Protein AF-D1AH85-F1 (afdb_monomer)

Sequence (149 aa):
MNIEILMDKVETYGVKKCSKCGIEFPNIKEYFYQTTGTKDGLRTDCKRCQDTQKLRKKISYLKELETVEAAKAKEAEIKELKRIIEKGNQERKNLENIIAMTDERNETLSDTAAKFSEKYLRSHKWNYVLGGGLAMLIIGIGIIHFCRF

Radius of gyration: 32.81 Å; Cα contacts (8 Å, |Δi|>4): 69; chains: 1; bounding box: 75×44×82 Å

Nearest PDB structures (foldseek):
  8ove-assembly1_Bs  TM=3.108E-01  e=5.292E-01  Trypanosoma brucei brucei

Organism: Sebaldella termitidis (strain ATCC 33386 / NCTC 11300) (NCBI:txid526218)

Foldseek 3Di:
DDPVVQVVLCVPQNWAAAPPPRDIGRLDCVFFPADPPDPSRTDSHTPVVVVVVVVVVVVVVVVVVDPDPVVVVVVVVVVVVVVVVVVVVVVVVVVVVVVVVVVVVVVVVVVVVVVVVVVVCVVCVVCCVPPVPPPVPPVVVVPVVPVPD

Mean predicted aligned error: 20.28 Å

pLDDT: mean 72.84, std 16.95, range [39.88, 93.62]

Solvent-accessible surface area (backbone atoms only — not comparable to full-atom values): 8644 Å² total; per-residue (Å²): 133,65,69,71,65,53,56,61,47,32,76,77,55,35,76,39,61,17,77,78,80,67,51,72,40,48,55,42,75,89,49,22,46,76,38,91,89,38,99,81,37,42,48,58,46,34,44,70,61,51,53,50,51,51,50,52,51,50,52,54,56,50,59,73,70,38,82,68,64,57,51,58,58,49,50,52,53,52,53,50,53,51,51,55,50,51,52,53,51,50,52,49,52,55,50,53,50,54,49,52,59,47,52,57,50,50,52,53,51,50,54,51,51,50,53,49,51,51,52,51,54,61,66,51,51,58,56,61,74,77,47,67,86,63,66,75,62,61,67,66,62,64,62,70,68,70,80,75,121

Structure (mmCIF, N/CA/C/O backbone):
data_AF-D1AH85-F1
#
_entry.id   AF-D1AH85-F1
#
loop_
_atom_site.group_PDB
_atom_site.id
_atom_site.type_symbol
_atom_site.label_atom_id
_atom_site.label_alt_id
_atom_site.label_comp_id
_atom_site.label_asym_id
_atom_site.label_entity_id
_atom_site.label_seq_id
_atom_site.pdbx_PDB_ins_code
_atom_site.Cartn_x
_atom_site.Cartn_y
_atom_site.Cartn_z
_atom_site.occupancy
_atom_site.B_iso_or_equiv
_atom_site.auth_seq_id
_atom_site.auth_comp_id
_atom_site.auth_asym_id
_atom_site.auth_atom_id
_atom_site.pdbx_PDB_model_num
ATOM 1 N N . MET A 1 1 ? 7.520 -12.917 -7.423 1.00 51.28 1 MET A N 1
ATOM 2 C CA . MET A 1 1 ? 6.507 -13.033 -8.494 1.00 51.28 1 MET A CA 1
ATOM 3 C C . MET A 1 1 ? 7.222 -12.688 -9.790 1.00 51.28 1 MET A C 1
ATOM 5 O O . MET A 1 1 ? 7.679 -11.560 -9.899 1.00 51.28 1 MET A O 1
ATOM 9 N N . ASN A 1 2 ? 7.450 -13.670 -10.670 1.00 60.62 2 ASN A N 1
ATOM 10 C CA . ASN A 1 2 ? 8.272 -13.496 -11.875 1.00 60.62 2 ASN A CA 1
ATOM 11 C C . ASN A 1 2 ? 7.588 -12.573 -12.886 1.00 60.62 2 ASN A C 1
ATOM 13 O O . ASN A 1 2 ? 6.395 -12.718 -13.147 1.00 60.62 2 ASN A O 1
ATOM 17 N N . ILE A 1 3 ? 8.364 -11.652 -13.455 1.00 63.22 3 ILE A N 1
ATOM 18 C CA . ILE A 1 3 ? 7.913 -10.682 -14.462 1.00 63.22 3 ILE A CA 1
ATOM 19 C C . ILE A 1 3 ? 7.444 -11.398 -15.742 1.00 63.22 3 ILE A C 1
ATOM 21 O O . ILE A 1 3 ? 6.450 -10.989 -16.332 1.00 63.22 3 ILE A O 1
ATOM 25 N N . GLU A 1 4 ? 8.054 -12.530 -16.100 1.00 61.47 4 GLU A N 1
ATOM 26 C CA . GLU A 1 4 ? 7.651 -13.348 -17.259 1.00 61.47 4 GLU A CA 1
ATOM 27 C C . GLU A 1 4 ? 6.211 -13.887 -17.145 1.00 61.47 4 GLU A C 1
ATOM 29 O O . GLU A 1 4 ? 5.448 -13.838 -18.104 1.00 61.47 4 GLU A O 1
ATOM 34 N N . ILE A 1 5 ? 5.777 -14.294 -15.944 1.00 62.22 5 ILE A N 1
ATOM 35 C CA . ILE A 1 5 ? 4.414 -14.812 -15.691 1.00 62.22 5 ILE A CA 1
ATOM 36 C C . ILE A 1 5 ? 3.358 -13.697 -15.809 1.00 62.22 5 ILE A C 1
ATOM 38 O O . ILE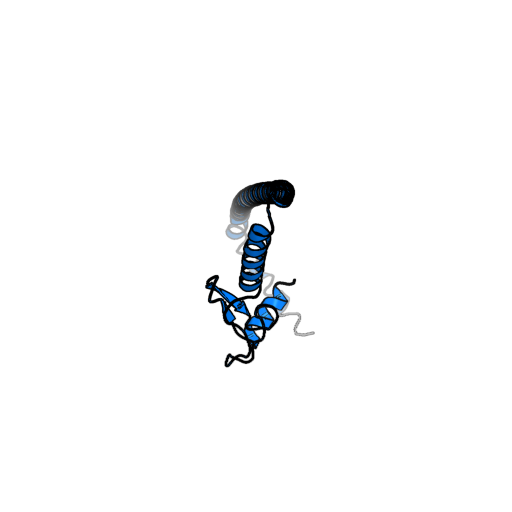 A 1 5 ? 2.179 -13.949 -16.060 1.00 62.22 5 ILE A O 1
ATOM 42 N N . LEU A 1 6 ? 3.765 -12.448 -15.583 1.00 60.22 6 LEU A N 1
ATOM 43 C CA . LEU A 1 6 ? 2.898 -11.278 -15.686 1.00 60.22 6 LEU A CA 1
ATOM 44 C C . LEU A 1 6 ? 2.605 -10.920 -17.145 1.00 60.22 6 LEU A C 1
ATOM 46 O O . LEU A 1 6 ? 1.471 -10.553 -17.440 1.00 60.22 6 LEU A O 1
ATOM 50 N N . MET A 1 7 ? 3.592 -11.049 -18.035 1.00 61.94 7 MET A N 1
ATOM 51 C CA . MET A 1 7 ? 3.436 -10.718 -19.455 1.00 61.94 7 MET A CA 1
ATOM 52 C C . MET A 1 7 ? 2.516 -11.717 -20.172 1.00 61.94 7 MET A C 1
ATOM 54 O O . MET A 1 7 ? 1.595 -11.299 -20.867 1.00 61.94 7 MET A O 1
ATOM 58 N N . ASP A 1 8 ? 2.647 -13.011 -19.872 1.00 63.03 8 ASP A N 1
ATOM 59 C CA . ASP A 1 8 ? 1.829 -14.088 -20.459 1.00 63.03 8 ASP A CA 1
ATOM 60 C C . ASP A 1 8 ? 0.329 -13.996 -20.070 1.00 63.03 8 ASP A C 1
ATOM 62 O O . ASP A 1 8 ? -0.593 -14.257 -20.848 1.00 63.03 8 ASP A O 1
ATOM 66 N N . LYS A 1 9 ? 0.043 -13.516 -18.850 1.00 60.66 9 LYS A N 1
ATOM 67 C CA . LYS A 1 9 ? -1.335 -13.279 -18.373 1.00 60.66 9 LYS A CA 1
ATOM 68 C C . LYS A 1 9 ? -1.992 -12.034 -18.979 1.00 60.66 9 LYS A C 1
ATOM 70 O O . LYS A 1 9 ? -3.220 -11.946 -18.995 1.00 60.66 9 LYS A O 1
ATOM 75 N N . VAL A 1 10 ? -1.207 -11.055 -19.431 1.00 62.94 10 VAL A N 1
ATOM 76 C CA . VAL A 1 10 ? -1.730 -9.837 -20.073 1.00 62.94 10 VAL A CA 1
ATOM 77 C C . VAL A 1 10 ? -2.223 -10.141 -21.485 1.00 62.94 10 VAL A C 1
ATOM 79 O O . VAL A 1 10 ? -3.273 -9.639 -21.880 1.00 62.94 10 VAL A O 1
ATOM 82 N N . GLU A 1 11 ? -1.518 -11.005 -22.211 1.00 66.31 11 GLU A N 1
ATOM 83 C CA . GLU A 1 11 ? -1.839 -11.364 -23.597 1.00 66.31 11 GLU A CA 1
ATOM 84 C C . GLU A 1 11 ? -3.121 -12.204 -23.716 1.00 66.31 11 GLU A C 1
ATOM 86 O O . GLU A 1 11 ? -3.874 -12.081 -24.679 1.00 66.31 11 GLU A O 1
ATOM 91 N N . THR A 1 12 ? -3.425 -13.002 -22.692 1.00 68.25 12 THR A N 1
ATOM 92 C CA . THR A 1 12 ? -4.569 -13.927 -22.675 1.00 68.25 12 THR A CA 1
ATOM 93 C C . THR A 1 12 ? -5.870 -13.315 -22.149 1.00 68.25 12 THR A C 1
ATOM 95 O O . THR A 1 12 ? -6.948 -13.670 -22.626 1.00 68.25 12 THR A O 1
ATOM 98 N N . TYR A 1 13 ? -5.804 -12.393 -21.183 1.00 70.44 13 TYR A N 1
ATOM 99 C CA . TYR A 1 13 ? -6.996 -11.829 -20.524 1.00 70.44 13 TYR A CA 1
ATOM 100 C C . TYR A 1 13 ? -7.197 -10.329 -20.784 1.00 70.44 13 TYR A C 1
ATOM 102 O O . TYR A 1 13 ? -8.253 -9.781 -20.456 1.00 70.44 13 TYR A O 1
ATOM 110 N N . GLY A 1 14 ? -6.214 -9.657 -21.387 1.00 83.06 14 GLY A N 1
ATOM 111 C CA . GLY A 1 14 ? -6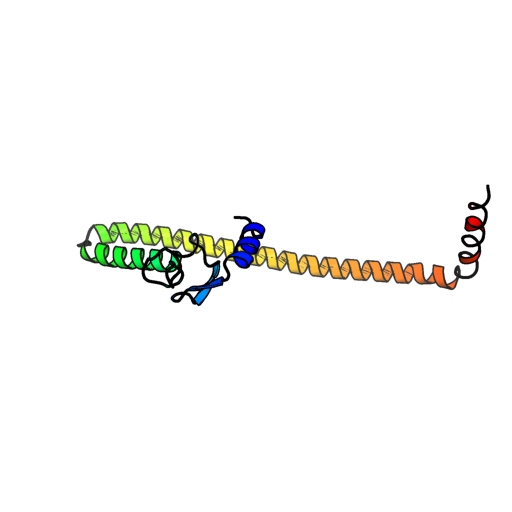.217 -8.214 -21.598 1.00 83.06 14 GLY A CA 1
ATOM 112 C C . GLY A 1 14 ? -5.983 -7.413 -20.314 1.00 83.06 14 GLY A C 1
ATOM 113 O O . GLY A 1 14 ? -5.879 -7.948 -19.204 1.00 83.06 14 GLY A O 1
ATOM 114 N N . VAL A 1 15 ? -5.908 -6.090 -20.462 1.00 87.31 15 VAL A N 1
ATOM 115 C CA . VAL A 1 15 ? -5.754 -5.149 -19.344 1.00 87.31 15 VAL A CA 1
ATOM 116 C C . VAL A 1 15 ? -7.081 -4.484 -18.989 1.00 87.31 15 VAL A C 1
ATOM 118 O O . VAL A 1 15 ? -7.890 -4.142 -19.849 1.00 87.31 15 VAL A O 1
ATOM 121 N N . LYS A 1 16 ? -7.304 -4.273 -17.693 1.00 86.12 16 LYS A N 1
ATOM 122 C CA . LYS A 1 16 ? -8.433 -3.524 -17.145 1.00 86.12 16 LYS A CA 1
ATOM 123 C C . LYS A 1 16 ? -7.910 -2.374 -16.294 1.00 86.12 16 LYS A C 1
ATOM 125 O O . LYS A 1 16 ? -7.090 -2.559 -15.393 1.00 86.12 16 LYS A O 1
ATOM 130 N N . LYS A 1 17 ? -8.419 -1.171 -16.552 1.00 91.50 17 LYS A N 1
ATOM 131 C CA . LYS A 1 17 ? -8.085 0.033 -15.786 1.00 91.50 17 LYS A CA 1
ATOM 132 C C . LYS A 1 17 ? -8.915 0.112 -14.509 1.00 91.50 17 LYS A C 1
ATOM 134 O O . LYS A 1 17 ? -10.142 0.027 -14.547 1.00 91.50 17 LYS A O 1
ATOM 139 N N . CYS A 1 18 ? -8.253 0.319 -13.375 1.00 93.62 18 CYS A N 1
ATOM 140 C CA . CYS A 1 18 ? -8.932 0.548 -12.106 1.00 93.62 18 CYS A CA 1
ATOM 141 C C . CYS A 1 18 ? -9.626 1.919 -12.093 1.00 93.62 18 CYS A C 1
ATOM 143 O O . CYS A 1 18 ? -8.976 2.948 -12.262 1.00 93.62 18 CYS A O 1
ATOM 145 N N . SER A 1 19 ? -10.923 1.953 -11.782 1.00 91.19 19 SER A N 1
ATOM 146 C CA . SER A 1 19 ? -11.718 3.190 -11.708 1.00 91.19 19 SER A CA 1
ATOM 147 C C . SER A 1 19 ? -11.313 4.142 -10.572 1.00 91.19 19 SER A C 1
ATOM 149 O O . SER A 1 19 ? -11.677 5.314 -10.593 1.00 91.19 19 SER A O 1
ATOM 151 N N . LYS A 1 20 ? -10.571 3.655 -9.565 1.00 91.62 20 LYS A N 1
ATOM 152 C CA . LYS A 1 20 ? -10.155 4.438 -8.387 1.00 91.62 20 LYS A CA 1
ATOM 153 C C . LYS A 1 20 ? -8.734 4.978 -8.478 1.00 91.62 20 LYS A C 1
ATOM 155 O O . LYS A 1 20 ? -8.524 6.148 -8.193 1.00 91.62 20 LYS A O 1
ATOM 160 N N . CYS A 1 21 ? -7.761 4.130 -8.817 1.00 91.94 21 CYS A N 1
ATOM 161 C CA . CYS A 1 21 ? -6.360 4.557 -8.918 1.00 91.94 21 CYS A CA 1
ATOM 162 C C . CYS A 1 21 ? -5.898 4.822 -10.352 1.00 91.94 21 CYS A C 1
ATOM 164 O O . CYS A 1 21 ? -4.792 5.314 -10.529 1.00 91.94 21 CYS A O 1
ATOM 166 N N . GLY A 1 22 ? -6.702 4.490 -11.366 1.00 90.75 22 GLY A N 1
ATOM 167 C CA . GLY A 1 22 ? -6.369 4.734 -12.770 1.00 90.75 22 GLY A CA 1
ATOM 168 C C . GLY A 1 22 ? -5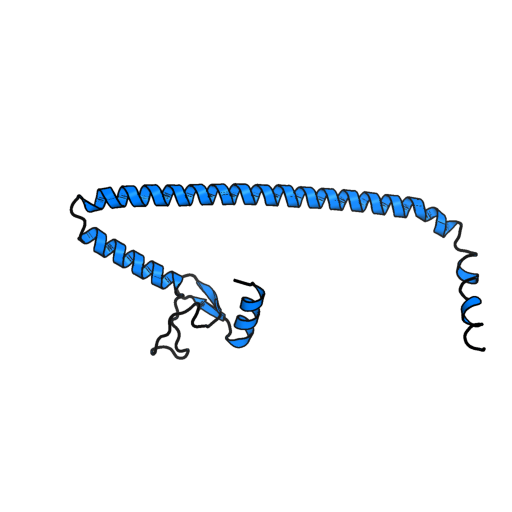.272 3.835 -13.343 1.00 90.75 22 GLY A C 1
ATOM 169 O O . GLY A 1 22 ? -4.951 3.980 -14.514 1.00 90.75 22 GLY A O 1
ATOM 170 N N . ILE A 1 23 ? -4.714 2.914 -12.555 1.00 91.25 23 ILE A N 1
ATOM 171 C CA . ILE A 1 23 ? -3.660 1.996 -12.998 1.00 91.25 23 ILE A CA 1
ATOM 172 C C . ILE A 1 23 ? -4.284 0.815 -13.747 1.00 91.25 23 ILE A C 1
ATOM 174 O O . ILE A 1 23 ? -5.353 0.321 -13.366 1.00 91.25 23 ILE A O 1
ATOM 178 N N . GLU A 1 24 ? -3.609 0.377 -14.803 1.00 91.25 24 GLU A N 1
ATOM 179 C CA . GLU A 1 24 ? -3.971 -0.788 -15.605 1.00 91.25 24 GLU A CA 1
ATOM 180 C C . GLU A 1 24 ? -3.393 -2.061 -14.988 1.00 91.25 24 GLU A C 1
ATOM 182 O O . GLU A 1 24 ? -2.217 -2.130 -14.637 1.00 91.25 24 GLU A O 1
ATOM 187 N N . PHE A 1 25 ? -4.247 -3.066 -14.823 1.00 87.94 25 PHE A N 1
ATOM 188 C CA . PHE A 1 25 ? -3.875 -4.377 -14.307 1.00 87.94 25 PHE A CA 1
ATOM 189 C C . PHE A 1 25 ? -4.412 -5.463 -15.239 1.00 87.94 25 PHE A C 1
ATOM 191 O O . PHE A 1 25 ? -5.418 -5.229 -15.910 1.00 87.94 25 PHE A O 1
ATOM 198 N N . PRO A 1 26 ? -3.818 -6.665 -15.254 1.00 87.56 26 PRO A N 1
ATOM 199 C CA . PRO A 1 26 ? -4.388 -7.791 -15.984 1.00 87.56 26 PRO A CA 1
ATOM 200 C C . PRO A 1 26 ? -5.835 -8.057 -15.535 1.00 87.56 26 PRO A C 1
ATOM 202 O O . PRO A 1 26 ? -6.129 -8.018 -14.333 1.00 87.56 26 PRO A O 1
ATOM 205 N N . ASN A 1 27 ? -6.741 -8.320 -16.480 1.00 86.56 27 ASN A N 1
ATOM 206 C CA . ASN A 1 27 ? -8.173 -8.534 -16.239 1.00 86.56 27 ASN A CA 1
ATOM 207 C C . ASN A 1 27 ? -8.460 -9.932 -15.654 1.00 86.56 27 ASN A C 1
ATOM 209 O O . ASN A 1 27 ? -9.173 -10.752 -16.225 1.00 86.56 27 ASN A O 1
ATOM 213 N N . ILE A 1 28 ? -7.857 -10.214 -14.502 1.00 87.38 28 ILE A N 1
ATOM 214 C CA . ILE A 1 28 ? -7.898 -11.511 -13.831 1.00 87.38 28 ILE A CA 1
ATOM 215 C C . ILE A 1 28 ? -8.282 -11.350 -12.361 1.00 87.38 28 ILE A C 1
ATOM 217 O O . ILE A 1 28 ? -8.124 -10.294 -11.734 1.00 87.38 28 ILE A O 1
ATOM 221 N N . LYS A 1 29 ? -8.761 -12.451 -11.783 1.00 87.19 29 LYS A N 1
ATOM 222 C CA . LYS A 1 29 ? -9.216 -12.528 -10.391 1.00 87.19 29 LYS A CA 1
ATOM 223 C C . LYS A 1 29 ? -8.113 -12.283 -9.360 1.00 87.19 29 LYS A C 1
ATOM 225 O O . LYS A 1 29 ? -8.432 -12.075 -8.191 1.00 87.19 29 LYS A O 1
ATOM 230 N N . GLU A 1 30 ? -6.828 -12.318 -9.724 1.00 87.44 30 GLU A N 1
ATOM 231 C CA . GLU A 1 30 ? -5.744 -11.921 -8.819 1.00 87.44 30 GLU A CA 1
ATOM 232 C C . GLU A 1 30 ? -5.818 -10.427 -8.472 1.00 87.44 30 GLU A C 1
ATOM 234 O O . GLU A 1 30 ? -5.692 -10.090 -7.293 1.00 87.44 30 GLU A O 1
ATOM 239 N N . TYR A 1 31 ? -6.109 -9.559 -9.450 1.00 86.56 31 TYR A N 1
ATOM 240 C CA . TYR A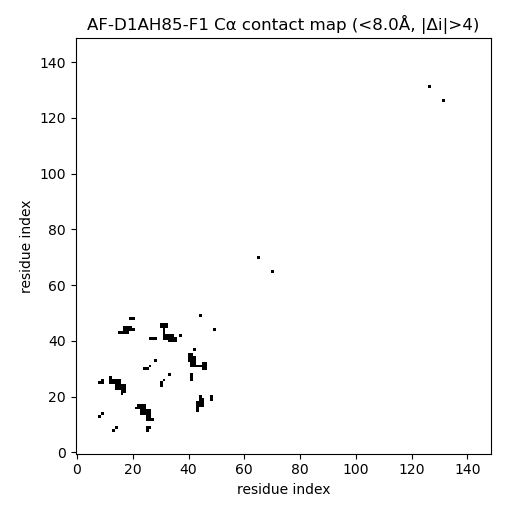 1 31 ? -6.069 -8.095 -9.300 1.00 86.56 31 TYR A CA 1
ATOM 241 C C . TYR A 1 31 ? -7.438 -7.447 -9.060 1.00 86.56 31 TYR A C 1
ATOM 243 O O . TYR A 1 31 ? -7.511 -6.367 -8.459 1.00 86.56 31 TYR A O 1
ATOM 251 N N . PHE A 1 32 ? -8.523 -8.118 -9.452 1.00 91.06 32 PHE A N 1
ATOM 252 C CA . PHE A 1 32 ? -9.900 -7.645 -9.284 1.00 91.06 32 PHE A CA 1
ATOM 253 C C . PHE A 1 32 ? -10.747 -8.654 -8.502 1.00 91.06 32 PHE A C 1
ATOM 255 O O . PHE A 1 32 ? -10.534 -9.862 -8.574 1.00 91.06 32 PHE A O 1
ATOM 262 N N . TYR A 1 33 ? -11.709 -8.161 -7.719 1.00 90.19 33 TYR A N 1
ATOM 263 C CA . TYR A 1 33 ? -12.681 -9.023 -7.040 1.00 90.19 33 TYR A CA 1
ATOM 264 C C . TYR A 1 33 ? -13.775 -9.466 -8.015 1.00 90.19 33 TYR A C 1
ATOM 266 O O . TYR A 1 33 ? -14.242 -8.660 -8.822 1.00 90.19 33 TYR A O 1
ATOM 274 N N . GLN A 1 34 ? -14.210 -10.722 -7.901 1.00 90.88 34 GLN A N 1
ATOM 275 C CA . GLN A 1 34 ? -15.348 -11.230 -8.663 1.00 90.88 34 GLN A CA 1
ATOM 276 C C . GLN A 1 34 ? -16.654 -10.581 -8.198 1.00 90.88 34 GLN A C 1
ATOM 278 O O . GLN A 1 34 ? -16.844 -10.306 -7.012 1.00 90.88 34 GLN A O 1
ATOM 283 N N . THR A 1 35 ? -17.539 -10.312 -9.149 1.00 88.56 35 THR A N 1
ATOM 284 C CA . THR A 1 35 ? -18.879 -9.777 -8.911 1.00 88.56 35 THR A CA 1
ATOM 285 C C . THR A 1 35 ? -19.831 -10.313 -9.968 1.00 88.56 35 THR A C 1
ATOM 287 O O . THR A 1 35 ? -19.447 -10.496 -11.115 1.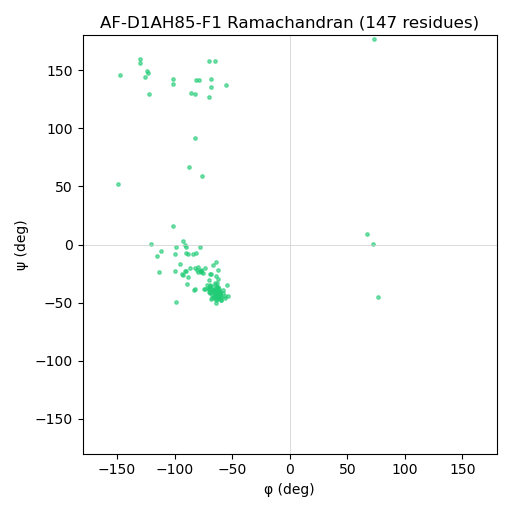00 88.56 35 THR A O 1
ATOM 290 N N . THR A 1 36 ? -21.085 -10.540 -9.600 1.00 85.00 36 THR A N 1
ATOM 291 C CA . THR A 1 36 ? -22.127 -11.009 -10.527 1.00 85.00 36 THR A CA 1
ATOM 292 C C . THR A 1 36 ? -22.786 -9.869 -11.307 1.00 85.00 36 THR A C 1
ATOM 294 O O . THR A 1 36 ? -23.558 -10.115 -12.224 1.00 85.00 36 THR A O 1
ATOM 297 N N . GLY A 1 37 ? -22.489 -8.614 -10.951 1.00 79.88 37 GLY A N 1
ATOM 298 C CA . GLY A 1 37 ? -23.153 -7.428 -11.501 1.00 79.88 37 GLY A CA 1
ATOM 299 C C . GLY A 1 37 ? -22.477 -6.779 -12.712 1.00 79.88 37 GLY A C 1
ATOM 300 O O . GLY A 1 37 ? -22.926 -5.722 -13.144 1.00 79.88 37 GLY A O 1
ATOM 301 N N . THR A 1 38 ? -21.381 -7.333 -13.237 1.00 82.75 38 THR A N 1
ATOM 302 C CA . THR A 1 38 ? -20.666 -6.767 -14.395 1.00 82.75 38 THR A CA 1
ATOM 303 C C . THR A 1 38 ? -20.541 -7.794 -15.512 1.00 82.75 38 THR A C 1
ATOM 305 O O . THR A 1 38 ? -20.432 -8.989 -15.252 1.00 82.75 38 THR A O 1
ATOM 308 N N . LYS A 1 39 ? -20.520 -7.319 -16.766 1.00 79.12 39 LYS A N 1
ATOM 309 C CA . LYS A 1 39 ? -20.399 -8.166 -17.967 1.00 79.12 39 LYS A CA 1
ATOM 310 C C . LYS A 1 39 ? -19.171 -9.088 -17.922 1.00 79.12 39 LYS A C 1
ATOM 312 O O . LYS A 1 39 ? -19.252 -10.224 -18.369 1.00 79.12 39 LYS A O 1
ATOM 317 N N . ASP A 1 40 ? -18.075 -8.609 -17.331 1.00 78.56 40 ASP A N 1
ATOM 318 C CA . ASP A 1 40 ? -16.804 -9.340 -17.231 1.00 78.56 40 ASP A CA 1
ATOM 319 C C . ASP A 1 40 ? -16.694 -10.191 -15.951 1.00 78.56 40 ASP A C 1
ATOM 321 O O . ASP A 1 40 ? -15.653 -10.786 -15.686 1.00 78.56 40 ASP A O 1
ATOM 325 N N . GLY A 1 41 ? -17.713 -10.178 -15.084 1.00 86.81 41 GLY A N 1
ATOM 326 C CA . GLY A 1 41 ? -17.687 -10.884 -13.800 1.00 86.81 41 GLY A CA 1
ATOM 327 C C . GLY A 1 41 ? -16.676 -10.336 -12.780 1.00 86.81 41 GLY A C 1
ATOM 328 O O . GLY A 1 41 ? -16.444 -10.952 -11.738 1.00 86.81 41 GLY A O 1
ATOM 329 N N . LEU A 1 42 ? -16.048 -9.189 -13.060 1.00 90.00 42 LEU A N 1
ATOM 330 C CA . LEU A 1 42 ? -15.015 -8.556 -12.238 1.00 90.00 42 LEU A CA 1
ATOM 331 C C . LEU A 1 42 ? -15.378 -7.103 -11.913 1.00 90.00 42 LEU A C 1
ATOM 333 O O . LEU A 1 42 ? -15.972 -6.382 -12.723 1.00 90.00 42 LEU A O 1
ATOM 337 N N . ARG A 1 43 ? -15.020 -6.655 -10.707 1.00 88.75 43 ARG A N 1
ATOM 338 C CA . ARG A 1 43 ? -15.211 -5.264 -10.274 1.00 88.75 43 ARG A CA 1
ATOM 339 C C . ARG A 1 43 ? -14.362 -4.288 -11.091 1.00 88.75 43 ARG A C 1
ATOM 341 O O . ARG A 1 43 ? -13.350 -4.648 -11.685 1.00 88.75 43 ARG A O 1
ATOM 348 N N . THR A 1 44 ? -14.783 -3.024 -11.097 1.00 90.50 44 THR A N 1
ATOM 349 C CA . THR A 1 44 ? -14.078 -1.938 -11.799 1.00 90.50 44 THR A CA 1
ATOM 350 C C . THR A 1 44 ? -12.918 -1.358 -10.990 1.00 90.50 44 THR A C 1
ATOM 352 O O . THR A 1 44 ? -12.024 -0.738 -11.557 1.00 90.50 44 THR A O 1
ATOM 355 N N . ASP A 1 45 ? -12.907 -1.549 -9.672 1.00 91.19 45 ASP A N 1
ATOM 356 C CA . ASP A 1 45 ? -11.830 -1.160 -8.769 1.00 91.19 45 ASP A CA 1
ATOM 357 C C . ASP A 1 45 ? -10.958 -2.362 -8.380 1.00 91.19 45 ASP A C 1
ATOM 359 O O . ASP A 1 45 ? -11.446 -3.461 -8.110 1.00 91.19 45 ASP A O 1
ATOM 363 N N . CYS A 1 46 ? -9.642 -2.147 -8.348 1.00 92.62 46 CYS A N 1
ATOM 364 C CA . CYS A 1 46 ? -8.680 -3.184 -7.987 1.00 92.62 46 CYS A CA 1
ATOM 365 C C . CYS A 1 46 ? -8.760 -3.534 -6.495 1.00 92.62 46 CYS A C 1
ATOM 367 O O . CYS A 1 46 ? -9.180 -2.718 -5.662 1.00 92.62 46 CYS A O 1
ATOM 369 N N . LYS A 1 47 ? -8.291 -4.737 -6.139 1.00 91.38 47 LYS A N 1
ATOM 370 C CA . LYS A 1 47 ? -8.346 -5.242 -4.757 1.00 91.38 47 LYS A CA 1
ATOM 371 C C . LYS A 1 47 ? -7.726 -4.284 -3.745 1.00 91.38 47 LYS A C 1
ATOM 373 O O . LYS A 1 47 ? -8.362 -3.969 -2.748 1.00 91.38 47 LYS A O 1
ATOM 378 N N . ARG A 1 48 ? -6.560 -3.711 -4.063 1.00 91.56 48 ARG A N 1
ATOM 379 C CA . ARG A 1 48 ? -5.862 -2.741 -3.203 1.00 91.56 48 ARG A CA 1
ATOM 380 C C . ARG A 1 48 ? -6.732 -1.535 -2.842 1.00 91.56 48 ARG A C 1
ATOM 382 O O . ARG A 1 48 ? -6.753 -1.104 -1.689 1.00 91.56 48 ARG A O 1
ATOM 389 N N . CYS A 1 49 ? -7.443 -0.968 -3.818 1.00 92.44 49 CYS A N 1
ATOM 390 C CA . CYS A 1 49 ? -8.330 0.170 -3.576 1.00 92.44 49 CYS A CA 1
ATOM 391 C C . CYS A 1 49 ? -9.504 -0.228 -2.677 1.00 92.44 49 CYS A C 1
ATOM 393 O O . CYS A 1 49 ? -9.886 0.532 -1.788 1.00 92.44 49 CYS A O 1
ATOM 395 N N . GLN A 1 50 ? -10.037 -1.432 -2.866 1.00 90.88 50 GLN A N 1
ATOM 396 C CA . GLN A 1 50 ? -11.119 -1.945 -2.040 1.00 90.88 50 GLN A CA 1
ATOM 397 C C . GLN A 1 50 ? -10.664 -2.251 -0.606 1.00 90.88 50 GLN A C 1
ATOM 399 O O . GLN A 1 50 ? -11.354 -1.867 0.339 1.00 90.88 50 GLN A O 1
ATOM 404 N N . ASP A 1 51 ? -9.482 -2.837 -0.426 1.00 89.62 51 ASP A N 1
ATOM 405 C CA . ASP A 1 51 ? -8.917 -3.119 0.895 1.00 89.62 51 ASP A CA 1
ATOM 406 C C . ASP A 1 51 ? -8.631 -1.812 1.644 1.00 89.62 51 ASP A C 1
ATOM 408 O O . ASP A 1 51 ? -8.969 -1.665 2.817 1.00 89.62 51 ASP A O 1
ATOM 412 N N . THR A 1 52 ? -8.136 -0.795 0.932 1.00 89.50 52 THR A N 1
ATOM 413 C CA . THR A 1 52 ? -7.971 0.559 1.479 1.00 89.50 52 THR A CA 1
ATOM 414 C C . THR A 1 52 ? -9.313 1.146 1.926 1.00 89.50 52 THR A C 1
ATOM 416 O O . THR A 1 52 ? -9.409 1.752 2.993 1.00 89.50 52 THR A O 1
ATOM 419 N N . GLN A 1 53 ? -10.377 0.952 1.143 1.00 89.06 53 GLN A N 1
ATOM 420 C CA . GLN A 1 53 ? -11.718 1.412 1.504 1.00 89.06 53 GLN A CA 1
ATOM 421 C C . GLN A 1 53 ? -12.260 0.682 2.743 1.00 89.06 53 GLN A C 1
ATOM 423 O O . GLN A 1 53 ? -12.870 1.321 3.604 1.00 89.06 53 GLN A O 1
ATOM 428 N N . LYS A 1 54 ? -12.021 -0.630 2.865 1.00 88.44 54 LYS A N 1
ATOM 429 C CA . LYS A 1 54 ? -12.362 -1.408 4.067 1.00 88.44 54 LYS A CA 1
ATOM 430 C C . LYS A 1 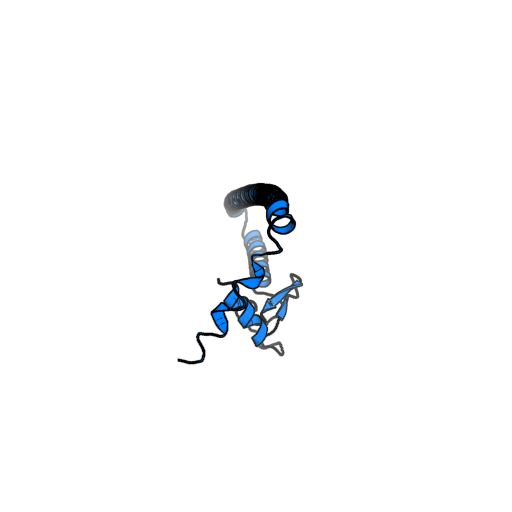54 ? -11.615 -0.891 5.291 1.00 88.44 54 LYS A C 1
ATOM 432 O O . LYS A 1 54 ? -12.237 -0.686 6.329 1.00 88.44 54 LYS A O 1
ATOM 437 N N . LEU A 1 55 ? -10.314 -0.628 5.163 1.00 85.50 55 LEU A N 1
ATOM 438 C CA . LEU A 1 55 ? -9.500 -0.072 6.243 1.00 85.50 55 LEU A CA 1
ATOM 439 C C . LEU A 1 55 ? -10.003 1.309 6.670 1.00 85.50 55 LEU A C 1
ATOM 441 O O . LEU A 1 55 ? -10.154 1.547 7.861 1.00 85.50 55 LEU A O 1
ATOM 445 N N . ARG A 1 56 ? -10.363 2.191 5.728 1.00 85.31 56 ARG A N 1
ATOM 446 C CA . ARG A 1 56 ? -10.959 3.504 6.040 1.00 85.31 56 ARG A CA 1
ATOM 447 C C . ARG A 1 56 ? -12.269 3.384 6.821 1.00 85.31 56 ARG A C 1
ATOM 449 O O . ARG A 1 56 ? -12.445 4.088 7.809 1.00 85.31 56 ARG A O 1
ATOM 456 N N . LYS A 1 57 ? -13.164 2.475 6.415 1.00 85.62 57 LYS A N 1
ATOM 457 C CA . LYS A 1 57 ? -14.410 2.200 7.154 1.00 85.62 57 LYS A CA 1
ATOM 458 C C . LYS A 1 57 ? -14.127 1.652 8.550 1.00 85.62 57 LYS A C 1
ATOM 460 O O . LYS A 1 57 ? -14.734 2.105 9.510 1.00 85.62 57 LYS A O 1
ATOM 465 N N . LYS A 1 58 ? -13.170 0.726 8.662 1.00 81.12 58 LYS A N 1
ATOM 466 C CA . LYS A 1 58 ? -12.736 0.166 9.944 1.00 81.12 58 LYS A CA 1
ATOM 467 C C . LYS A 1 58 ? -12.161 1.248 10.859 1.00 81.12 58 LYS A C 1
ATOM 469 O O . LYS A 1 58 ? -12.505 1.270 12.027 1.00 81.12 58 LYS A O 1
ATOM 474 N N . ILE A 1 59 ? -11.359 2.173 10.333 1.00 80.50 59 ILE A N 1
ATOM 475 C CA . ILE A 1 59 ? -10.846 3.327 11.086 1.00 80.50 59 ILE A CA 1
ATOM 476 C C . ILE A 1 59 ? -11.995 4.227 11.558 1.00 80.50 59 ILE A C 1
ATOM 478 O O . ILE A 1 59 ? -11.988 4.634 12.709 1.00 80.50 59 ILE A O 1
ATOM 482 N N . SER A 1 60 ? -12.986 4.514 10.707 1.00 79.75 60 SER A N 1
ATOM 483 C CA . SER A 1 60 ? -14.162 5.313 11.095 1.00 79.75 60 SER A CA 1
ATOM 484 C C . SER A 1 60 ? -14.946 4.665 12.238 1.00 79.75 60 SER A C 1
ATOM 486 O O . SER A 1 60 ? -15.226 5.317 13.232 1.00 79.75 60 SER A O 1
ATOM 488 N N . TYR A 1 61 ? -15.225 3.365 12.122 1.00 73.75 61 TYR A N 1
ATOM 489 C CA . TYR A 1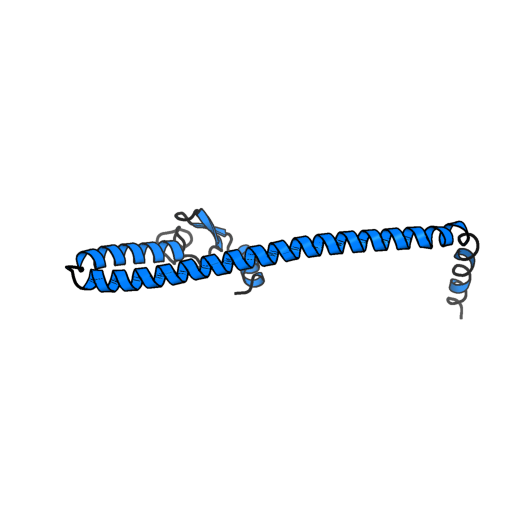 61 ? -15.940 2.591 13.137 1.00 73.75 61 TYR A CA 1
ATOM 490 C C . TYR A 1 61 ? -15.156 2.478 14.454 1.00 73.75 61 TYR A C 1
ATOM 492 O O . TYR A 1 61 ? -15.722 2.587 15.535 1.00 73.75 61 TYR A O 1
ATOM 500 N N . LEU A 1 62 ? -13.834 2.294 14.379 1.00 70.69 62 LEU A N 1
ATOM 501 C CA . LEU A 1 62 ? -12.978 2.251 15.566 1.00 70.69 62 LEU A CA 1
ATOM 502 C C . LEU A 1 62 ? -12.880 3.618 16.256 1.00 70.69 62 LEU A C 1
ATOM 504 O O . LEU A 1 62 ? -12.893 3.660 17.480 1.00 70.69 62 LEU A O 1
ATOM 508 N N . LYS A 1 63 ? -12.870 4.722 15.497 1.00 64.19 63 LYS A N 1
ATOM 509 C CA . LYS A 1 63 ? -12.935 6.086 16.047 1.00 64.19 63 LYS A CA 1
ATOM 510 C C . LYS A 1 63 ? -14.234 6.364 16.809 1.00 64.19 63 LYS A C 1
ATOM 512 O O . LYS A 1 63 ? -14.224 7.161 17.738 1.00 64.19 63 LYS A O 1
ATOM 517 N N . GLU A 1 64 ? -15.337 5.719 16.434 1.00 62.00 64 GLU A N 1
ATOM 518 C CA . GLU A 1 64 ? -16.627 5.827 17.134 1.00 62.00 64 GLU A CA 1
ATOM 519 C C . GLU A 1 64 ? -16.672 4.995 18.432 1.00 62.00 64 GLU A C 1
ATOM 521 O O . GLU A 1 64 ? -17.416 5.334 19.347 1.00 62.00 64 GLU A O 1
ATOM 526 N N . LEU A 1 65 ? -15.844 3.948 18.551 1.00 58.38 65 LEU A N 1
ATOM 527 C CA . LEU A 1 65 ? -15.691 3.119 19.761 1.00 58.38 65 LEU A CA 1
ATOM 528 C C . LEU A 1 65 ? -14.597 3.635 20.724 1.00 58.38 65 LEU A C 1
ATOM 530 O O . LEU A 1 65 ? -14.434 3.117 21.827 1.00 58.38 65 LEU A O 1
ATOM 534 N N . GLU A 1 66 ? -13.835 4.647 20.309 1.00 58.31 66 GLU A N 1
ATOM 535 C CA . GLU A 1 66 ? -12.688 5.238 21.005 1.00 58.31 66 GLU A CA 1
ATOM 536 C C . GLU A 1 66 ? -13.096 6.354 21.982 1.00 58.31 66 GLU A C 1
ATOM 538 O O . GLU A 1 66 ? -12.719 7.515 21.830 1.00 58.31 66 GLU A O 1
ATOM 543 N N . THR A 1 67 ? -13.805 6.037 23.062 1.00 52.34 67 THR A N 1
ATOM 544 C CA . THR A 1 67 ? -13.810 6.953 24.213 1.00 52.34 67 THR A CA 1
ATOM 545 C C . THR A 1 67 ? -12.549 6.710 25.052 1.00 52.34 67 THR A C 1
ATOM 547 O O . THR A 1 67 ? -12.501 5.869 25.942 1.00 52.34 67 THR A O 1
ATOM 550 N N . VAL A 1 68 ? -11.505 7.477 24.717 1.00 57.94 68 VAL A N 1
ATOM 551 C CA . VAL A 1 68 ? -10.291 7.821 25.493 1.00 57.94 68 VAL A CA 1
ATOM 552 C C . VAL A 1 68 ? -9.169 6.770 25.630 1.00 57.94 68 VAL A C 1
ATOM 554 O O . VAL A 1 68 ? -8.010 7.130 25.419 1.00 57.94 68 VAL A O 1
ATOM 557 N N . GLU A 1 69 ? -9.423 5.494 25.927 1.00 61.88 69 GLU A N 1
ATOM 558 C CA . GLU A 1 69 ? -8.320 4.528 26.168 1.00 61.88 69 GLU A CA 1
ATOM 559 C C . GLU A 1 69 ? -7.733 3.923 24.883 1.00 61.88 69 GLU A C 1
ATOM 561 O O . GLU A 1 69 ? -6.512 3.813 24.734 1.00 61.88 69 GLU A O 1
ATOM 566 N N . ALA A 1 70 ? -8.580 3.615 23.901 1.00 55.16 70 ALA A N 1
ATOM 567 C CA . ALA A 1 70 ? -8.139 3.085 22.612 1.00 55.16 70 ALA A CA 1
ATOM 568 C C . ALA A 1 70 ? -7.363 4.124 21.766 1.00 55.16 70 ALA A C 1
ATOM 570 O O . ALA A 1 70 ? -6.459 3.748 21.016 1.00 55.16 70 ALA A O 1
ATOM 571 N N . ALA A 1 71 ? -7.601 5.426 21.977 1.00 56.19 71 ALA A N 1
ATOM 572 C CA . ALA A 1 71 ? -6.898 6.506 21.282 1.00 56.19 71 ALA A CA 1
ATOM 573 C C . ALA A 1 71 ? -5.383 6.526 21.582 1.00 56.19 71 ALA A C 1
ATOM 575 O O . ALA A 1 71 ? -4.578 6.693 20.667 1.00 56.19 71 ALA A O 1
ATOM 576 N N . LYS A 1 72 ? -4.968 6.269 22.835 1.00 64.62 72 LYS A N 1
ATOM 577 C CA . LYS A 1 72 ? -3.541 6.232 23.223 1.00 64.62 72 LYS A CA 1
ATOM 578 C C . LYS A 1 72 ? -2.806 5.025 22.631 1.00 64.62 72 LYS A C 1
ATOM 580 O O . LYS A 1 72 ? -1.675 5.151 22.162 1.00 64.62 72 LYS A O 1
ATOM 585 N N . ALA A 1 73 ? -3.452 3.857 22.618 1.00 66.56 73 ALA A N 1
ATOM 586 C CA . ALA A 1 73 ? -2.885 2.644 22.027 1.00 66.56 73 ALA A CA 1
ATOM 587 C C . ALA A 1 73 ? -2.739 2.775 20.500 1.00 66.56 73 ALA A C 1
ATOM 589 O O . ALA A 1 73 ? -1.712 2.391 19.936 1.00 66.56 73 ALA A O 1
ATOM 590 N N . LYS A 1 74 ? -3.723 3.390 19.831 1.00 69.12 74 LYS A N 1
ATOM 591 C CA . LYS A 1 74 ? -3.643 3.684 18.396 1.00 69.12 74 LYS A CA 1
ATOM 592 C C . LYS A 1 74 ? -2.621 4.751 18.061 1.00 69.12 74 LYS A C 1
ATOM 594 O O . LYS A 1 74 ? -1.949 4.630 17.043 1.00 69.12 74 LYS A O 1
ATOM 599 N N . GLU A 1 75 ? -2.433 5.747 18.915 1.00 76.69 75 GLU A N 1
ATOM 600 C CA . GLU A 1 75 ? -1.380 6.740 18.732 1.00 76.69 75 GLU A CA 1
ATOM 601 C C . GLU A 1 75 ? 0.023 6.112 18.800 1.00 76.69 75 GLU A C 1
ATOM 603 O O . GLU A 1 75 ? 0.876 6.418 17.963 1.00 76.69 75 GLU A O 1
ATOM 608 N N . ALA A 1 76 ? 0.248 5.165 19.719 1.00 78.56 76 ALA A N 1
ATOM 609 C CA . ALA A 1 76 ? 1.496 4.403 19.793 1.00 78.56 76 ALA A CA 1
ATOM 610 C C . ALA A 1 76 ? 1.720 3.517 18.550 1.00 78.56 76 ALA A C 1
ATOM 612 O O . ALA A 1 76 ? 2.814 3.522 17.982 1.00 78.56 76 ALA A O 1
ATOM 613 N N . GLU A 1 77 ? 0.680 2.819 18.081 1.00 82.25 77 GLU A N 1
ATOM 614 C CA . GLU A 1 77 ? 0.724 1.993 16.864 1.00 82.25 77 GLU A CA 1
ATOM 615 C C . GLU A 1 77 ? 0.996 2.850 15.610 1.00 82.25 77 GLU A C 1
ATOM 617 O O . GLU A 1 77 ? 1.860 2.526 14.796 1.00 82.25 77 GLU A O 1
ATOM 622 N N . ILE A 1 78 ? 0.339 4.009 15.488 1.00 80.81 78 ILE A N 1
ATOM 623 C CA . ILE A 1 78 ? 0.564 4.980 14.406 1.00 80.81 78 ILE A CA 1
ATOM 624 C C . ILE A 1 78 ? 1.990 5.535 14.456 1.00 80.81 78 ILE A C 1
ATOM 626 O O . ILE A 1 78 ? 2.614 5.722 13.409 1.00 80.81 78 ILE A O 1
ATOM 630 N N . LYS A 1 79 ? 2.526 5.806 15.650 1.00 90.06 79 LYS A N 1
ATOM 631 C CA . LYS A 1 79 ? 3.901 6.290 15.823 1.00 90.06 79 LYS A CA 1
ATOM 632 C C . LYS A 1 79 ? 4.920 5.256 15.351 1.00 90.06 79 LYS A C 1
ATOM 634 O O . LYS A 1 79 ? 5.897 5.634 14.708 1.00 90.06 79 LYS A O 1
ATOM 639 N N . GLU A 1 80 ? 4.695 3.979 15.640 1.00 91.69 80 GLU A N 1
ATOM 640 C CA . GLU A 1 80 ? 5.566 2.898 15.175 1.00 91.69 80 GLU A CA 1
ATOM 641 C C . GLU A 1 80 ? 5.481 2.718 13.654 1.00 91.69 80 GLU A C 1
ATOM 643 O O . GLU A 1 80 ? 6.503 2.724 12.970 1.00 91.69 80 GLU A O 1
ATOM 648 N N . LEU A 1 81 ? 4.267 2.686 13.095 1.00 87.06 81 LEU A N 1
ATOM 649 C CA . LEU A 1 81 ? 4.064 2.595 11.646 1.00 87.06 81 LEU A CA 1
ATOM 650 C C . LEU A 1 81 ? 4.727 3.757 10.892 1.00 87.06 81 LEU A C 1
ATOM 652 O O . LEU A 1 81 ? 5.337 3.543 9.845 1.00 87.06 81 LEU A O 1
ATOM 656 N N . LYS A 1 82 ? 4.674 4.980 11.435 1.00 89.62 82 LYS A N 1
ATOM 657 C CA . LYS A 1 82 ? 5.385 6.136 10.869 1.00 89.62 82 LYS A CA 1
ATOM 658 C C . LYS A 1 82 ? 6.904 5.939 10.856 1.00 89.62 82 LYS A C 1
ATOM 660 O O . LYS A 1 82 ? 7.530 6.288 9.859 1.00 89.62 82 LYS A O 1
ATOM 665 N N . ARG A 1 83 ? 7.498 5.355 11.907 1.00 93.19 83 ARG A N 1
ATOM 666 C CA . ARG A 1 83 ? 8.943 5.054 11.932 1.00 93.19 83 ARG A CA 1
ATOM 667 C C . ARG A 1 83 ? 9.336 4.028 10.873 1.00 93.19 83 ARG A C 1
ATOM 669 O O . ARG A 1 83 ? 10.360 4.203 10.221 1.00 93.19 83 ARG A O 1
ATOM 676 N N . ILE A 1 84 ? 8.521 2.992 10.676 1.00 91.25 84 ILE A N 1
ATOM 677 C CA . ILE A 1 84 ? 8.763 1.969 9.648 1.00 91.25 84 ILE A CA 1
ATOM 678 C C . ILE A 1 84 ? 8.747 2.598 8.249 1.00 91.25 84 ILE A C 1
ATOM 680 O O . ILE A 1 84 ? 9.642 2.335 7.447 1.00 91.25 84 ILE A O 1
ATOM 684 N N . ILE A 1 85 ? 7.766 3.463 7.969 1.00 90.06 85 ILE A N 1
ATOM 685 C CA . ILE A 1 85 ? 7.670 4.176 6.688 1.00 90.06 85 ILE A CA 1
ATOM 686 C C . ILE A 1 85 ? 8.895 5.070 6.468 1.00 90.06 85 ILE A C 1
ATOM 688 O O . ILE A 1 85 ? 9.479 5.040 5.388 1.00 90.06 85 ILE A O 1
ATOM 692 N N . GLU A 1 86 ? 9.311 5.830 7.483 1.00 93.06 86 GLU A N 1
ATOM 693 C CA . GLU A 1 86 ? 10.471 6.721 7.370 1.00 93.06 86 GLU A CA 1
ATOM 694 C C . GLU A 1 86 ? 11.766 5.946 7.107 1.00 93.06 86 GLU A C 1
ATOM 696 O O . GLU A 1 86 ? 12.541 6.301 6.219 1.00 93.06 86 GLU A O 1
ATOM 701 N N . LYS A 1 87 ? 11.964 4.824 7.808 1.00 92.00 87 LYS A N 1
ATOM 702 C CA . LYS A 1 87 ? 13.105 3.937 7.571 1.00 92.00 87 LYS A CA 1
ATOM 703 C C . LYS A 1 87 ? 13.111 3.397 6.136 1.00 92.00 87 LYS A C 1
ATOM 705 O O . LYS A 1 87 ? 14.143 3.454 5.475 1.00 92.00 87 LYS A O 1
ATOM 710 N N . GLY A 1 88 ? 11.960 2.946 5.633 1.00 88.62 88 GLY A N 1
ATOM 711 C CA . GLY A 1 88 ? 11.829 2.474 4.251 1.00 88.62 88 GLY A CA 1
ATOM 712 C C . GLY A 1 88 ? 12.093 3.572 3.211 1.00 88.62 88 GLY A C 1
ATOM 713 O O . GLY A 1 88 ? 12.722 3.317 2.185 1.00 88.62 88 GLY A O 1
ATOM 714 N N . ASN A 1 89 ? 11.680 4.814 3.484 1.00 89.25 89 ASN A N 1
ATOM 715 C CA . ASN A 1 89 ? 11.992 5.962 2.627 1.00 89.25 89 ASN A CA 1
ATOM 716 C C . ASN A 1 89 ? 13.497 6.256 2.593 1.00 89.25 89 ASN A C 1
ATOM 718 O O . ASN A 1 89 ? 14.040 6.564 1.531 1.00 89.25 89 ASN A O 1
ATOM 722 N N . GLN A 1 90 ? 14.175 6.142 3.737 1.00 89.56 90 GLN A N 1
ATOM 723 C CA . GLN A 1 90 ? 15.620 6.325 3.814 1.00 89.56 90 GLN A CA 1
ATOM 724 C C . GLN A 1 90 ? 16.368 5.231 3.043 1.00 89.56 90 GLN A C 1
ATOM 726 O O . GLN A 1 90 ? 17.282 5.533 2.280 1.00 89.56 90 GLN A O 1
ATOM 731 N N . GLU A 1 91 ? 15.957 3.972 3.189 1.00 90.50 91 GLU A N 1
ATOM 732 C CA . GLU A 1 91 ? 16.522 2.846 2.437 1.00 90.50 91 GLU A CA 1
ATOM 733 C C . GLU A 1 91 ? 16.336 3.030 0.927 1.00 90.50 91 GLU A C 1
ATOM 735 O O . GLU A 1 91 ? 17.280 2.828 0.165 1.00 90.50 91 GLU A O 1
ATOM 740 N N . ARG A 1 92 ? 15.162 3.506 0.492 1.00 87.56 92 ARG A N 1
ATOM 741 C CA . ARG A 1 92 ? 14.905 3.838 -0.913 1.00 87.56 92 ARG A CA 1
ATOM 742 C C . ARG A 1 92 ? 15.853 4.921 -1.435 1.00 87.56 92 ARG A C 1
ATOM 744 O O . ARG A 1 92 ? 16.447 4.723 -2.489 1.00 87.56 92 ARG A O 1
ATOM 751 N N . LYS A 1 93 ? 16.034 6.025 -0.701 1.00 87.31 93 LYS A N 1
ATOM 752 C CA . LYS A 1 93 ? 16.982 7.091 -1.079 1.00 87.31 93 LYS A CA 1
ATOM 753 C C . LYS A 1 93 ? 18.421 6.583 -1.152 1.00 87.31 93 LYS A C 1
ATOM 755 O O . LYS A 1 93 ? 19.155 6.927 -2.071 1.00 87.31 93 LYS A O 1
ATOM 760 N N . ASN A 1 94 ? 18.825 5.745 -0.198 1.00 89.69 94 ASN A N 1
ATOM 761 C CA . ASN A 1 94 ? 20.151 5.135 -0.211 1.00 89.69 94 ASN A CA 1
ATOM 762 C C . ASN A 1 94 ? 20.341 4.254 -1.459 1.00 89.69 94 ASN A C 1
ATOM 764 O O . ASN A 1 94 ? 21.406 4.284 -2.068 1.00 89.69 94 ASN A O 1
ATOM 768 N N . LEU A 1 95 ? 19.307 3.509 -1.864 1.00 86.19 95 LEU A N 1
ATOM 769 C CA . LEU A 1 95 ? 19.331 2.686 -3.073 1.00 86.19 95 LEU A CA 1
ATOM 770 C C . LEU A 1 95 ? 19.402 3.537 -4.350 1.00 86.19 95 LEU A C 1
ATOM 772 O O . LEU A 1 95 ? 20.191 3.231 -5.237 1.00 86.19 95 LEU A O 1
ATOM 776 N N . GLU A 1 96 ? 18.622 4.619 -4.421 1.00 87.69 96 GLU A N 1
ATOM 777 C CA . GLU A 1 96 ? 18.650 5.586 -5.530 1.00 87.69 96 GLU A CA 1
ATOM 778 C C . GLU A 1 96 ? 20.056 6.192 -5.698 1.00 87.69 96 GLU A C 1
ATOM 780 O O . GLU A 1 96 ? 20.571 6.243 -6.814 1.00 87.69 96 GLU A O 1
ATOM 785 N N . ASN A 1 97 ? 20.730 6.535 -4.596 1.00 90.12 97 ASN A N 1
ATOM 786 C CA . ASN A 1 97 ? 22.117 7.008 -4.630 1.00 90.12 97 ASN A CA 1
ATOM 787 C C . ASN A 1 97 ? 23.097 5.935 -5.138 1.00 90.12 97 ASN A C 1
ATOM 789 O O . ASN A 1 97 ? 23.986 6.244 -5.926 1.00 90.12 97 ASN A O 1
ATOM 793 N N . ILE A 1 98 ? 22.945 4.673 -4.717 1.00 84.81 98 ILE A N 1
ATOM 794 C CA . ILE A 1 98 ? 23.806 3.568 -5.182 1.00 84.81 98 ILE A CA 1
ATOM 795 C C . ILE A 1 98 ? 23.641 3.332 -6.691 1.00 84.81 98 ILE A C 1
ATOM 797 O O . ILE A 1 98 ? 24.632 3.077 -7.382 1.00 84.81 98 ILE A O 1
ATOM 801 N N . ILE A 1 99 ? 22.408 3.414 -7.201 1.00 83.06 99 ILE A N 1
ATOM 802 C CA . ILE A 1 99 ? 22.113 3.284 -8.633 1.00 83.06 99 ILE A CA 1
ATOM 803 C C . ILE A 1 99 ? 22.774 4.432 -9.400 1.00 83.06 99 ILE A C 1
ATOM 805 O O . ILE A 1 99 ? 23.556 4.160 -10.305 1.00 83.06 99 ILE A O 1
ATOM 809 N N . ALA A 1 100 ? 22.584 5.682 -8.961 1.00 83.44 100 ALA A N 1
ATOM 810 C CA . ALA A 1 100 ? 23.211 6.848 -9.587 1.00 83.44 100 ALA A CA 1
ATOM 811 C C . ALA A 1 100 ? 24.747 6.729 -9.646 1.00 83.44 100 ALA A C 1
ATOM 813 O O . ALA A 1 100 ? 25.343 6.911 -10.704 1.00 83.44 100 ALA A O 1
ATOM 814 N N . MET A 1 101 ? 25.389 6.317 -8.544 1.00 77.25 101 MET A N 1
ATOM 815 C CA . MET A 1 101 ? 26.840 6.072 -8.509 1.00 77.25 101 MET A CA 1
ATOM 816 C C . MET A 1 101 ? 27.289 4.928 -9.434 1.00 77.25 101 MET A C 1
ATOM 818 O O . MET A 1 101 ? 28.447 4.868 -9.849 1.00 77.25 101 MET A O 1
ATOM 822 N N . THR A 1 102 ? 26.413 3.963 -9.716 1.00 73.12 102 THR A N 1
ATOM 823 C CA . THR A 1 102 ? 26.725 2.830 -10.596 1.00 73.12 102 THR A CA 1
ATOM 824 C C . THR A 1 102 ? 26.560 3.198 -12.062 1.00 73.12 102 THR A C 1
ATOM 826 O O . THR A 1 102 ? 27.403 2.801 -12.864 1.00 73.12 102 THR A O 1
ATOM 829 N N . ASP A 1 103 ? 25.549 3.993 -12.398 1.00 73.19 103 ASP A N 1
ATOM 830 C CA . ASP A 1 103 ? 25.337 4.502 -13.752 1.00 73.19 103 ASP A CA 1
ATOM 831 C C . ASP A 1 103 ? 26.486 5.430 -14.172 1.00 73.19 103 ASP A C 1
ATOM 833 O O . ASP A 1 103 ? 27.085 5.228 -15.226 1.00 73.19 103 ASP A O 1
ATOM 837 N N . GLU A 1 104 ? 26.905 6.339 -13.288 1.00 75.38 104 GLU A N 1
ATOM 838 C CA . GLU A 1 104 ? 28.038 7.249 -13.517 1.00 75.38 104 GLU A CA 1
ATOM 839 C C . GLU A 1 104 ? 29.372 6.482 -13.685 1.00 75.38 104 GLU A C 1
ATOM 841 O O . GLU A 1 104 ? 30.215 6.780 -14.539 1.00 75.38 104 GLU A O 1
ATOM 846 N N . ARG A 1 105 ? 29.554 5.398 -12.921 1.00 68.56 105 ARG A N 1
ATOM 847 C CA . ARG A 1 105 ? 30.701 4.490 -13.071 1.00 68.56 105 ARG A CA 1
ATOM 848 C C . ARG A 1 105 ? 30.643 3.682 -14.373 1.00 68.56 105 ARG A C 1
ATOM 850 O O . ARG A 1 105 ? 31.679 3.460 -14.990 1.00 68.56 105 ARG A O 1
ATOM 857 N N . A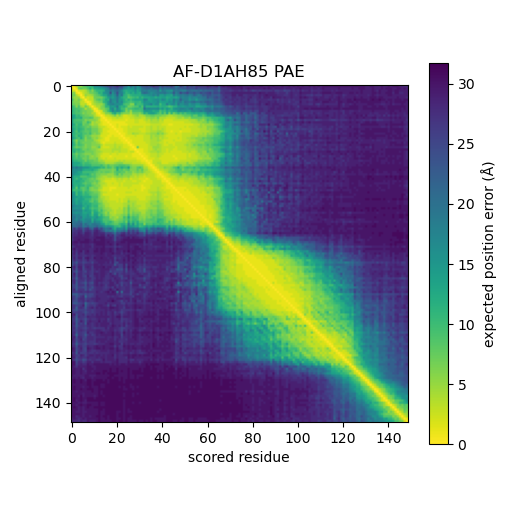SN A 1 106 ? 29.467 3.238 -14.804 1.00 68.75 106 ASN A N 1
ATOM 858 C CA . ASN A 1 106 ? 29.310 2.503 -16.061 1.00 68.75 106 ASN A CA 1
ATOM 859 C C . ASN A 1 106 ? 29.547 3.404 -17.280 1.00 68.75 106 ASN A C 1
ATOM 861 O O . ASN A 1 106 ? 30.161 2.959 -18.249 1.00 68.75 106 ASN A O 1
ATOM 865 N N . GLU A 1 107 ? 29.135 4.669 -17.213 1.00 73.12 107 GLU A N 1
ATOM 866 C CA . GLU A 1 107 ? 29.403 5.670 -18.249 1.00 73.12 107 GLU A CA 1
ATOM 867 C C . GLU A 1 107 ? 30.909 5.957 -18.368 1.00 73.12 107 GLU A C 1
ATOM 869 O O . GLU A 1 107 ? 31.484 5.858 -19.452 1.00 73.12 107 GLU A O 1
ATOM 874 N N . THR A 1 108 ? 31.602 6.156 -17.242 1.00 74.25 108 THR A N 1
ATOM 875 C CA . THR A 1 108 ? 33.068 6.341 -17.240 1.00 74.25 108 THR A CA 1
ATOM 876 C C . THR A 1 108 ? 33.843 5.099 -17.708 1.00 74.25 108 THR A C 1
ATOM 878 O O . THR A 1 108 ? 34.866 5.231 -18.394 1.00 74.25 108 THR A O 1
ATOM 881 N N . LEU A 1 109 ? 33.369 3.886 -17.395 1.00 71.50 109 LEU A N 1
ATOM 882 C CA . LEU A 1 109 ? 33.916 2.631 -17.932 1.00 71.50 109 LEU A CA 1
ATOM 883 C C . LEU A 1 109 ? 33.683 2.494 -19.444 1.00 71.50 109 LEU A C 1
ATOM 885 O O . LEU A 1 109 ? 34.580 2.050 -20.160 1.00 71.50 109 LEU A O 1
ATOM 889 N N . SER A 1 110 ? 32.515 2.905 -19.939 1.00 72.62 110 SER A N 1
ATOM 890 C CA . SER A 1 110 ? 32.208 2.938 -21.372 1.00 72.62 110 SER A CA 1
ATOM 891 C C . SER A 1 110 ? 33.128 3.911 -22.116 1.00 72.62 110 SER A C 1
ATOM 893 O O . SER A 1 110 ? 33.748 3.538 -23.113 1.00 72.62 110 SER A O 1
ATOM 895 N N . ASP A 1 111 ? 33.319 5.121 -21.590 1.00 73.56 111 ASP A N 1
ATOM 896 C CA . ASP A 1 111 ? 34.199 6.135 -22.181 1.00 73.56 111 ASP A CA 1
ATOM 897 C C . ASP A 1 111 ? 35.669 5.710 -22.199 1.00 73.56 111 ASP A C 1
ATOM 899 O O . ASP A 1 111 ? 36.405 5.964 -23.158 1.00 73.56 111 ASP A O 1
ATOM 903 N N . THR A 1 112 ? 36.132 5.055 -21.133 1.00 72.19 112 THR A N 1
ATOM 904 C CA . THR A 1 112 ? 37.500 4.524 -21.081 1.00 72.19 112 THR A CA 1
ATOM 905 C C . THR A 1 112 ? 37.682 3.327 -22.013 1.00 72.19 112 THR A C 1
ATOM 907 O O . THR A 1 112 ? 38.718 3.246 -22.680 1.00 72.19 112 THR A O 1
ATOM 910 N N . ALA A 1 113 ? 36.679 2.453 -22.149 1.00 70.06 113 ALA A N 1
ATOM 911 C CA . ALA A 1 113 ? 36.678 1.370 -23.131 1.00 70.06 113 ALA A CA 1
ATOM 912 C C . ALA A 1 113 ? 36.668 1.896 -24.579 1.00 70.06 113 ALA A C 1
ATOM 914 O O . ALA A 1 113 ? 37.405 1.377 -25.420 1.00 70.06 113 ALA A O 1
ATOM 915 N N . ALA A 1 114 ? 35.913 2.962 -24.863 1.00 72.00 114 ALA A N 1
ATOM 916 C CA . ALA A 1 114 ? 35.895 3.639 -26.160 1.00 72.00 114 ALA A CA 1
ATOM 917 C C . ALA A 1 114 ? 37.251 4.291 -26.489 1.00 72.00 114 ALA A C 1
ATOM 919 O O . ALA A 1 114 ? 37.791 4.105 -27.577 1.00 72.00 114 ALA A O 1
ATOM 920 N N . LYS A 1 115 ? 37.882 4.972 -25.524 1.00 75.19 115 LYS A N 1
ATOM 921 C CA . LYS A 1 115 ? 39.241 5.523 -25.697 1.00 75.19 115 LYS A CA 1
ATOM 922 C C . LYS A 1 115 ? 40.288 4.428 -25.914 1.00 75.19 115 LYS A C 1
ATOM 924 O O . LYS A 1 115 ? 41.237 4.618 -26.679 1.00 75.19 115 LYS A O 1
ATOM 929 N N . PHE A 1 116 ? 40.138 3.281 -25.250 1.00 70.25 116 PHE A N 1
ATOM 930 C CA . PHE A 1 116 ? 41.019 2.131 -25.448 1.00 70.25 116 PHE A CA 1
ATOM 931 C C . PHE A 1 116 ? 40.851 1.523 -26.847 1.00 70.25 116 PHE A C 1
ATOM 933 O O . PHE A 1 116 ? 41.851 1.290 -27.530 1.00 70.25 116 PHE A O 1
ATOM 940 N N . SER A 1 117 ? 39.612 1.328 -27.309 1.00 68.00 117 SER A N 1
ATOM 941 C CA . SER A 1 117 ? 39.331 0.792 -28.644 1.00 68.00 117 SER A CA 1
ATOM 942 C C . SER A 1 117 ? 39.783 1.745 -29.758 1.00 68.00 117 SER A C 1
ATOM 944 O O . SER A 1 117 ? 40.409 1.298 -30.719 1.00 68.00 117 SER A O 1
ATOM 946 N N . GLU A 1 118 ? 39.611 3.060 -29.600 1.00 70.44 118 GLU A N 1
ATOM 947 C CA . GLU A 1 118 ? 40.161 4.069 -30.515 1.00 70.44 118 GLU A CA 1
ATOM 948 C C . GLU A 1 118 ? 41.692 4.032 -30.581 1.00 70.44 118 GLU A C 1
ATOM 950 O O . GLU A 1 118 ? 42.277 4.097 -31.667 1.00 70.44 118 GLU A O 1
ATOM 955 N N . LYS A 1 119 ? 42.364 3.900 -29.430 1.00 70.50 119 LYS A N 1
ATOM 956 C CA . LYS A 1 119 ? 43.828 3.796 -29.363 1.00 70.50 119 LYS A CA 1
ATOM 957 C C . LYS A 1 119 ? 44.330 2.517 -30.036 1.00 70.50 119 LYS A C 1
ATOM 959 O O . LYS A 1 119 ? 45.318 2.570 -30.770 1.00 70.50 119 LYS A O 1
ATOM 964 N N . TYR A 1 120 ? 43.635 1.397 -29.838 1.00 60.66 120 TYR A N 1
ATOM 965 C CA . TYR A 1 120 ? 43.933 0.119 -30.484 1.00 60.66 120 TYR A CA 1
ATOM 966 C C . TYR A 1 120 ? 43.746 0.191 -32.011 1.00 60.66 120 TYR A C 1
ATOM 968 O O . TYR A 1 120 ? 44.659 -0.151 -32.764 1.00 60.66 120 TYR A O 1
ATOM 976 N N . LEU A 1 121 ? 42.623 0.746 -32.485 1.00 60.69 121 LEU A N 1
ATOM 977 C CA . LEU A 1 121 ? 42.353 0.975 -33.912 1.00 60.69 121 LEU A CA 1
ATOM 978 C C . LEU A 1 121 ? 43.364 1.940 -34.554 1.00 60.69 121 LEU A C 1
ATOM 980 O O . LEU A 1 121 ? 43.767 1.745 -35.700 1.00 60.69 121 LEU A O 1
ATOM 984 N N . ARG A 1 122 ? 43.821 2.968 -33.826 1.00 58.81 122 ARG A N 1
ATOM 985 C CA . ARG A 1 122 ? 44.849 3.916 -34.291 1.00 58.81 122 ARG A CA 1
ATOM 986 C C . ARG A 1 122 ? 46.247 3.284 -34.340 1.00 58.81 122 ARG A 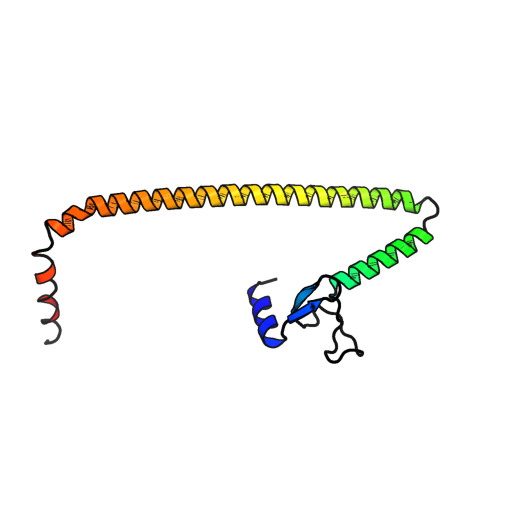C 1
ATOM 988 O O . ARG A 1 122 ? 47.002 3.579 -35.262 1.00 58.81 122 ARG A O 1
ATOM 995 N N . SER A 1 123 ? 46.567 2.386 -33.406 1.00 58.28 123 SER A N 1
ATOM 996 C CA . SER A 1 123 ? 47.814 1.607 -33.376 1.00 58.28 123 SER A CA 1
ATOM 997 C C . SER A 1 123 ? 47.885 0.560 -34.494 1.00 58.28 123 SER A C 1
ATOM 999 O O . SER A 1 123 ? 48.942 0.397 -35.099 1.00 58.28 123 SER A O 1
ATOM 1001 N N . HIS A 1 124 ? 46.774 -0.106 -34.821 1.00 53.53 124 HIS A N 1
ATOM 1002 C CA . HIS A 1 124 ? 46.717 -1.106 -35.895 1.00 53.53 124 HIS A CA 1
ATOM 1003 C C . HIS A 1 124 ? 46.363 -0.532 -37.279 1.00 53.53 124 HIS A C 1
ATOM 1005 O O . HIS A 1 124 ? 46.427 -1.258 -38.274 1.00 53.53 124 HIS A O 1
ATOM 1011 N N . LYS A 1 125 ? 46.094 0.778 -37.393 1.00 44.31 125 LYS A N 1
ATOM 1012 C CA . LYS A 1 125 ? 45.885 1.470 -38.680 1.00 44.31 125 LYS A CA 1
ATOM 1013 C C . LYS A 1 125 ? 47.115 1.434 -39.602 1.00 44.31 125 LYS A C 1
ATOM 1015 O O . LYS A 1 125 ? 46.958 1.527 -40.814 1.00 44.31 125 LYS A O 1
ATOM 1020 N N . TRP A 1 126 ? 48.317 1.226 -39.060 1.00 43.97 126 TRP A N 1
ATOM 1021 C CA . TRP A 1 126 ? 49.543 1.048 -39.852 1.00 43.97 126 TRP A CA 1
ATOM 1022 C C . TRP A 1 126 ? 49.718 -0.365 -40.431 1.00 43.97 126 TRP A C 1
ATOM 1024 O O . TRP A 1 126 ? 50.419 -0.524 -41.427 1.00 43.97 126 TRP A O 1
ATOM 1034 N N . ASN A 1 127 ? 49.038 -1.383 -39.889 1.00 45.16 127 ASN A N 1
ATOM 1035 C CA . ASN A 1 127 ? 49.142 -2.756 -40.402 1.00 45.16 127 ASN A CA 1
ATOM 1036 C C . ASN A 1 127 ? 48.279 -2.997 -41.655 1.00 45.16 127 ASN A C 1
ATOM 1038 O O . ASN A 1 127 ? 48.616 -3.853 -42.467 1.00 45.16 127 ASN A O 1
ATOM 1042 N N . TYR A 1 128 ? 47.222 -2.205 -41.876 1.00 42.94 128 TYR A N 1
ATOM 1043 C CA . TYR A 1 128 ? 46.439 -2.251 -43.123 1.00 42.94 128 TYR A CA 1
ATOM 1044 C C . TYR A 1 128 ? 46.999 -1.363 -44.244 1.00 42.94 128 TYR A C 1
ATOM 1046 O O . TYR A 1 128 ? 46.710 -1.613 -45.410 1.00 42.94 128 TYR A O 1
ATOM 1054 N N . VAL A 1 129 ? 47.825 -0.362 -43.917 1.00 44.31 129 VAL A N 1
ATOM 1055 C CA . VAL A 1 129 ? 48.432 0.540 -44.915 1.00 44.31 129 VAL A CA 1
ATOM 1056 C C . VAL A 1 129 ? 49.796 0.032 -45.408 1.00 44.31 129 VAL A C 1
ATOM 1058 O O . VAL A 1 129 ? 50.172 0.341 -46.532 1.00 44.31 129 VAL A O 1
ATOM 1061 N N . LEU A 1 130 ? 50.506 -0.812 -44.643 1.00 40.88 130 LEU A N 1
ATOM 1062 C CA . LEU A 1 130 ? 51.779 -1.420 -45.080 1.00 40.88 130 LEU A CA 1
ATOM 1063 C C . LEU A 1 130 ? 51.729 -2.945 -45.317 1.00 40.88 130 LEU A C 1
ATOM 1065 O O . LEU A 1 130 ? 52.702 -3.501 -45.815 1.00 40.88 130 LEU A O 1
ATOM 1069 N N . GLY A 1 131 ? 50.613 -3.627 -45.024 1.00 41.00 131 GLY A N 1
ATOM 1070 C CA . GLY A 1 131 ? 50.481 -5.090 -45.174 1.00 41.00 131 GLY A CA 1
ATOM 1071 C C . GLY A 1 131 ? 49.381 -5.576 -46.130 1.00 41.00 131 GLY A C 1
ATOM 1072 O O . GLY A 1 131 ? 49.208 -6.781 -46.303 1.00 41.00 131 GLY A O 1
ATOM 1073 N N . GLY A 1 132 ? 48.626 -4.669 -46.758 1.00 39.88 132 GLY A N 1
ATOM 1074 C CA . GLY A 1 132 ? 47.423 -5.005 -47.537 1.00 39.88 132 GLY A CA 1
ATOM 1075 C C . GLY A 1 132 ? 47.653 -5.585 -48.940 1.00 39.88 132 GLY A C 1
ATOM 1076 O O . GLY A 1 132 ? 46.682 -5.914 -49.612 1.00 39.88 132 GLY A O 1
ATOM 1077 N N . GLY A 1 133 ? 48.904 -5.708 -49.400 1.00 41.81 133 GLY A N 1
ATOM 1078 C CA . GLY A 1 133 ? 49.221 -6.194 -50.751 1.00 41.81 133 GLY A CA 1
ATOM 1079 C C . GLY A 1 133 ? 49.504 -7.696 -50.868 1.00 41.81 133 GLY A C 1
ATOM 1080 O O . GLY A 1 133 ? 49.297 -8.258 -51.938 1.00 41.81 133 GLY A O 1
ATOM 1081 N N . LEU A 1 134 ? 49.957 -8.367 -49.798 1.00 41.75 134 LEU A N 1
ATOM 1082 C CA . LEU A 1 134 ? 50.397 -9.774 -49.880 1.00 41.75 134 LEU A CA 1
ATOM 1083 C C . LEU A 1 134 ? 49.522 -10.775 -49.109 1.00 41.75 134 LEU A C 1
ATOM 1085 O O . LEU A 1 134 ? 49.493 -11.949 -49.470 1.00 41.75 134 LEU A O 1
ATOM 1089 N N . ALA A 1 135 ? 48.781 -10.352 -48.080 1.00 45.69 135 ALA A N 1
ATOM 1090 C CA . ALA A 1 135 ? 48.040 -11.296 -47.233 1.00 45.69 135 ALA A CA 1
ATOM 1091 C C . ALA A 1 135 ? 46.741 -11.832 -47.875 1.00 45.69 135 ALA A C 1
ATOM 1093 O O . ALA A 1 135 ? 46.295 -12.925 -47.534 1.00 45.69 135 ALA A O 1
ATOM 1094 N N . MET A 1 136 ? 46.158 -11.115 -48.843 1.00 42.50 136 MET A N 1
ATOM 1095 C CA . MET A 1 136 ? 44.921 -11.539 -49.523 1.00 42.50 136 MET A CA 1
ATOM 1096 C C . MET A 1 136 ? 45.139 -12.560 -50.654 1.00 42.50 136 MET A C 1
ATOM 1098 O O . MET A 1 136 ? 44.166 -13.100 -51.172 1.00 42.50 136 MET A O 1
ATOM 1102 N N . LEU A 1 137 ? 46.387 -12.869 -51.030 1.00 42.91 137 LEU A N 1
ATOM 1103 C CA . LEU A 1 137 ? 46.685 -13.823 -52.110 1.00 42.91 137 LEU A CA 1
ATOM 1104 C C . LEU A 1 137 ? 46.950 -15.256 -51.619 1.00 42.91 137 LEU A C 1
ATOM 1106 O O . LEU A 1 137 ? 46.844 -16.195 -52.402 1.00 42.91 137 LEU A O 1
ATOM 1110 N N . ILE A 1 138 ? 47.228 -15.462 -50.326 1.00 49.25 138 ILE A N 1
ATOM 1111 C CA . ILE A 1 138 ? 47.572 -16.798 -49.804 1.00 49.25 138 ILE A CA 1
ATOM 1112 C C . ILE A 1 138 ? 46.328 -17.602 -49.386 1.00 49.25 138 ILE A C 1
ATOM 1114 O O . ILE A 1 138 ? 46.318 -18.825 -49.509 1.00 49.25 138 ILE A O 1
ATOM 1118 N N . ILE A 1 139 ? 45.229 -16.953 -48.989 1.00 47.75 139 ILE A N 1
ATOM 1119 C CA . ILE A 1 139 ? 44.004 -17.672 -48.583 1.00 47.75 139 ILE A CA 1
ATOM 1120 C C . ILE A 1 139 ? 43.171 -18.120 -49.806 1.00 47.75 139 ILE A C 1
ATOM 1122 O O . ILE A 1 139 ? 42.438 -19.103 -49.732 1.00 47.75 139 ILE A O 1
ATOM 1126 N N . GLY A 1 140 ? 43.340 -17.474 -50.968 1.00 45.72 140 GLY A N 1
ATOM 1127 C CA . GLY A 1 140 ? 42.600 -17.798 -52.197 1.00 45.72 140 GLY A CA 1
ATOM 1128 C C . GLY A 1 140 ? 43.076 -19.046 -52.957 1.00 45.72 140 GLY A C 1
ATOM 1129 O O . GLY A 1 140 ? 42.288 -19.640 -53.687 1.00 45.72 140 GLY A O 1
ATOM 1130 N N . ILE A 1 141 ? 44.329 -19.484 -52.784 1.00 47.50 141 ILE A N 1
ATOM 1131 C CA . ILE A 1 141 ? 44.869 -20.666 -53.492 1.00 47.50 141 ILE A CA 1
ATOM 1132 C C . ILE A 1 141 ? 44.702 -21.951 -52.655 1.00 47.50 141 ILE A C 1
ATOM 1134 O O . ILE A 1 141 ? 44.554 -23.038 -53.209 1.00 47.50 141 ILE A O 1
ATOM 1138 N N . GLY A 1 142 ? 44.635 -21.842 -51.323 1.00 48.03 142 GLY A N 1
ATOM 1139 C CA . GLY A 1 142 ? 44.520 -22.998 -50.422 1.00 48.03 142 GLY A CA 1
ATOM 1140 C C . GLY A 1 142 ? 43.151 -23.691 -50.400 1.00 48.03 142 GLY A C 1
ATOM 1141 O O . GLY A 1 142 ? 43.073 -24.854 -50.019 1.00 48.03 142 GLY A O 1
ATOM 1142 N N . ILE A 1 143 ? 42.073 -23.024 -50.828 1.00 47.84 143 ILE A N 1
ATOM 1143 C CA . ILE A 1 143 ? 40.708 -23.587 -50.759 1.00 47.84 143 ILE A CA 1
ATOM 1144 C C . ILE A 1 143 ? 40.336 -24.375 -52.029 1.00 47.84 143 ILE A C 1
ATOM 1146 O O . ILE A 1 143 ? 39.514 -25.285 -51.971 1.00 47.84 143 ILE A O 1
ATOM 1150 N N . ILE A 1 144 ? 40.984 -24.122 -53.172 1.00 45.69 144 ILE A N 1
ATOM 1151 C CA . ILE A 1 144 ? 40.671 -24.833 -54.427 1.00 45.69 144 ILE A CA 1
ATOM 1152 C C . ILE A 1 144 ? 41.267 -26.254 -54.447 1.00 45.69 144 ILE A C 1
ATOM 1154 O O . ILE A 1 144 ? 40.744 -27.129 -55.135 1.00 45.69 144 ILE A O 1
ATOM 1158 N N . HIS A 1 145 ? 42.302 -26.537 -53.648 1.00 46.25 145 HIS A N 1
ATOM 1159 C CA . HIS A 1 145 ? 42.968 -27.845 -53.668 1.00 46.25 145 HIS A CA 1
ATOM 1160 C C . HIS A 1 145 ? 42.364 -28.910 -52.732 1.00 46.25 145 HIS A C 1
ATOM 1162 O O . HIS A 1 145 ? 42.751 -30.072 -52.836 1.00 46.25 145 HIS A O 1
ATOM 1168 N N . PHE A 1 146 ? 41.406 -28.562 -51.861 1.00 41.75 146 PHE A N 1
ATOM 1169 C CA . PHE A 1 146 ? 40.794 -29.508 -50.908 1.00 41.75 146 PHE A CA 1
ATOM 1170 C C . PHE A 1 146 ? 39.437 -30.083 -51.368 1.00 41.75 146 PHE A C 1
ATOM 1172 O O . PHE A 1 146 ? 38.876 -30.945 -50.706 1.00 41.75 146 PHE A O 1
ATOM 1179 N N . CYS A 1 147 ? 38.918 -29.669 -52.531 1.00 41.41 147 CYS A N 1
ATOM 1180 C CA . CYS A 1 147 ? 37.688 -30.233 -53.116 1.00 41.41 147 CYS A CA 1
ATOM 1181 C C . CYS A 1 147 ? 37.942 -31.246 -54.249 1.00 41.41 147 CYS A C 1
ATOM 1183 O O . CYS A 1 147 ? 37.029 -31.547 -55.019 1.00 41.41 147 CYS A O 1
ATOM 1185 N N . ARG A 1 148 ? 39.165 -31.780 -54.393 1.00 45.12 148 ARG A N 1
ATOM 1186 C CA . ARG A 1 148 ? 39.443 -32.822 -55.396 1.00 45.12 148 ARG A CA 1
ATOM 1187 C C . ARG A 1 148 ? 40.540 -33.811 -54.993 1.00 45.12 148 ARG A C 1
ATOM 1189 O O . ARG A 1 148 ? 41.456 -34.042 -55.780 1.00 45.12 148 ARG A O 1
ATOM 1196 N N . PHE A 1 149 ? 40.416 -34.397 -53.803 1.00 42.59 149 PHE A N 1
ATOM 1197 C CA . PHE A 1 149 ? 40.929 -35.736 -53.496 1.00 42.59 149 PHE A CA 1
ATOM 1198 C C . PHE A 1 149 ? 40.177 -36.350 -52.315 1.00 42.59 149 PHE A C 1
ATOM 1200 O O . PHE A 1 149 ? 39.861 -35.584 -51.380 1.00 42.59 149 PHE A O 1
#

Secondary structure (DSSP, 8-state):
--HHHHHHHHHHH-EEE-TTT--EEESSTTTEEE-TTSTTSEEEEEHHHHHHHHHHHHHHHHHHH-SSHHHHHHHHHHHHHHHHHHHHHHHHHHHHHHHHHHHHHHHHHHHHHHHHHHHHHHHHHHHHHHSTTTTTTTHHHHTGGGS--